Protein AF-A0A6I3KMH6-F1 (afdb_monomer_lite)

Secondary structure (DSSP, 8-state):
---SS-HHHHHHTTT--TTTTTS-HHHHHHHHHHHHHHHHHHHHHHTTTTT-HHHHHHHHHHHHHHHHHHHHHHT--

Sequence (77 aa):
MAPTETVGEQRVRINFNPATSERGGDVADKVREIKQKSAELIDLCEALKPKDPRLASLAQTSYEEAAMWAVKAATAA

Organism: NCBI:txid2665159

pLDDT: mean 89.6, std 12.91, range [47.06, 98.56]

Structure (mmCIF, N/CA/C/O backbone):
data_AF-A0A6I3KMH6-F1
#
_entry.id   AF-A0A6I3KMH6-F1
#
loop_
_atom_site.group_PDB
_atom_site.id
_atom_site.type_symbol
_atom_site.label_atom_id
_atom_site.label_alt_id
_atom_site.label_comp_id
_atom_site.label_asym_id
_atom_site.label_entity_id
_atom_site.label_seq_id
_atom_site.pdbx_PDB_ins_code
_atom_site.Cartn_x
_atom_site.Cartn_y
_atom_site.Cartn_z
_atom_site.occupancy
_atom_site.B_iso_or_equiv
_atom_site.auth_seq_id
_atom_site.auth_comp_id
_atom_site.auth_asym_id
_atom_site.auth_atom_id
_atom_site.pdbx_PDB_model_num
ATOM 1 N N . MET A 1 1 ? -18.207 18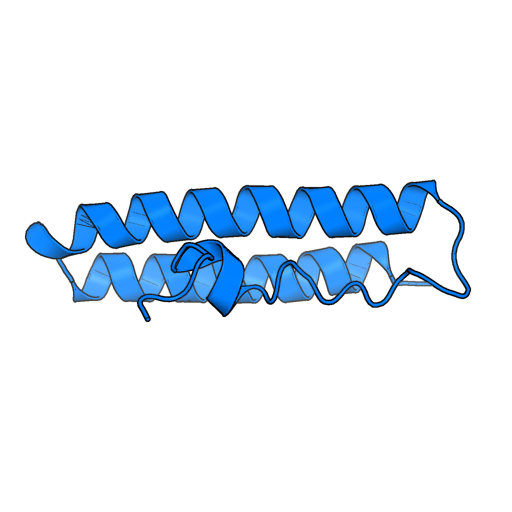.546 -0.762 1.00 47.06 1 MET A N 1
ATOM 2 C CA . MET A 1 1 ? -18.064 17.484 -1.778 1.00 47.06 1 MET A CA 1
ATOM 3 C C . MET A 1 1 ? -17.189 16.423 -1.139 1.00 47.06 1 MET A C 1
ATOM 5 O O . MET A 1 1 ? -16.081 16.768 -0.749 1.00 47.06 1 MET A O 1
ATOM 9 N N . ALA A 1 2 ? -17.712 15.224 -0.870 1.00 51.97 2 ALA A N 1
ATOM 10 C CA . ALA A 1 2 ? -16.866 14.141 -0.366 1.00 51.97 2 ALA A CA 1
ATOM 11 C C . ALA A 1 2 ? -15.801 13.822 -1.432 1.00 51.97 2 ALA A C 1
ATOM 13 O O . ALA A 1 2 ? -16.104 13.978 -2.620 1.00 51.97 2 ALA A O 1
ATOM 14 N N . PRO A 1 3 ? -14.569 13.460 -1.048 1.00 57.94 3 PRO A N 1
ATOM 15 C CA . PRO A 1 3 ? -13.562 13.078 -2.025 1.00 57.94 3 PRO A CA 1
ATOM 16 C C . PRO A 1 3 ? -14.081 11.897 -2.856 1.00 57.94 3 PRO A C 1
ATOM 18 O O . PRO A 1 3 ? -14.677 10.968 -2.317 1.00 57.94 3 PRO A O 1
ATOM 21 N N . THR A 1 4 ? -13.903 11.970 -4.175 1.00 79.81 4 THR A N 1
ATOM 22 C CA . THR A 1 4 ? -14.301 10.919 -5.127 1.00 79.81 4 THR A CA 1
ATOM 23 C C . THR A 1 4 ? -13.471 9.645 -4.963 1.00 79.81 4 THR A C 1
ATOM 25 O O . THR A 1 4 ? -13.889 8.582 -5.404 1.00 79.81 4 THR A O 1
ATOM 28 N N . GLU A 1 5 ? -12.300 9.774 -4.343 1.00 87.75 5 GLU A N 1
ATOM 29 C CA . GLU A 1 5 ? -11.338 8.710 -4.080 1.00 87.75 5 GLU A CA 1
ATOM 30 C C . GLU A 1 5 ? -11.569 8.096 -2.696 1.00 87.75 5 GLU A C 1
ATOM 32 O O . GLU A 1 5 ? -11.895 8.792 -1.728 1.00 87.75 5 GLU A O 1
ATOM 37 N N . THR A 1 6 ? -11.322 6.798 -2.592 1.00 94.44 6 THR A N 1
ATOM 38 C CA . THR A 1 6 ? -11.254 6.054 -1.330 1.00 94.44 6 THR A CA 1
ATOM 39 C C . THR A 1 6 ? -10.099 6.532 -0.436 1.00 94.44 6 THR A C 1
ATOM 41 O O . THR A 1 6 ? -9.204 7.270 -0.863 1.00 94.44 6 THR A O 1
ATOM 44 N N . VAL A 1 7 ? -10.097 6.119 0.837 1.00 94.44 7 VAL A N 1
ATOM 45 C CA . VAL A 1 7 ? -9.021 6.478 1.781 1.00 94.44 7 VAL A CA 1
ATOM 46 C C . VAL A 1 7 ? -7.687 5.906 1.300 1.00 94.44 7 VAL A C 1
ATOM 48 O O . VAL A 1 7 ? -6.664 6.591 1.354 1.00 94.44 7 VAL A O 1
ATOM 51 N N . GLY A 1 8 ? -7.698 4.674 0.794 1.00 94.88 8 GLY A N 1
ATOM 52 C CA . GLY A 1 8 ? -6.546 4.019 0.196 1.00 94.88 8 GLY A CA 1
ATOM 53 C C . GLY A 1 8 ? -5.967 4.794 -0.976 1.00 94.88 8 GLY A C 1
ATOM 54 O O . GLY A 1 8 ? -4.773 5.101 -0.973 1.00 94.88 8 GLY A O 1
ATOM 55 N N . GLU A 1 9 ? -6.807 5.160 -1.944 1.00 95.12 9 GLU A N 1
ATOM 56 C CA . GLU A 1 9 ? -6.399 5.888 -3.153 1.00 95.12 9 GLU A CA 1
ATOM 57 C C . GLU A 1 9 ? -5.764 7.244 -2.832 1.00 95.12 9 GLU A C 1
ATOM 59 O O . GLU A 1 9 ? -4.726 7.597 -3.409 1.00 95.12 9 GLU A O 1
ATOM 64 N N . GLN A 1 10 ? -6.335 7.965 -1.863 1.00 94.44 10 GLN A N 1
ATOM 65 C CA . GLN A 1 10 ? -5.792 9.236 -1.385 1.00 94.44 10 GLN A CA 1
ATOM 66 C C . GLN A 1 10 ? -4.412 9.052 -0.747 1.00 94.44 10 GLN A C 1
ATOM 68 O O . GLN A 1 10 ? -3.477 9.798 -1.054 1.00 94.44 10 GLN A O 1
ATOM 73 N N . ARG A 1 11 ? -4.254 8.040 0.119 1.00 95.19 11 ARG A N 1
ATOM 74 C CA . ARG A 1 11 ? -2.997 7.794 0.846 1.00 95.19 11 ARG A CA 1
ATOM 75 C C . ARG A 1 11 ? -1.851 7.410 -0.085 1.00 95.19 11 ARG A C 1
ATOM 77 O O . ARG A 1 11 ? -0.754 7.943 0.044 1.00 95.19 11 ARG A O 1
ATOM 84 N N . VAL A 1 12 ? -2.100 6.565 -1.085 1.00 94.00 12 VAL A N 1
ATOM 85 C CA . VAL A 1 12 ? -1.056 6.154 -2.050 1.00 94.00 12 VAL A CA 1
ATOM 86 C C . VAL A 1 12 ? -0.893 7.118 -3.231 1.00 94.00 12 VAL A C 1
ATOM 88 O O . VAL A 1 12 ? -0.034 6.901 -4.099 1.00 94.00 12 VAL A O 1
ATOM 91 N N . ARG A 1 13 ? -1.701 8.188 -3.281 1.00 92.38 13 ARG A N 1
ATOM 92 C CA . ARG A 1 13 ? -1.768 9.165 -4.378 1.00 92.38 13 ARG A CA 1
ATOM 93 C C . ARG A 1 13 ? -1.902 8.457 -5.720 1.00 92.38 13 ARG A C 1
ATOM 95 O O . ARG A 1 13 ? -0.981 8.501 -6.545 1.00 92.38 13 ARG A O 1
ATOM 102 N N . ILE A 1 14 ? -3.008 7.743 -5.910 1.00 89.19 14 ILE A N 1
ATOM 103 C CA . ILE A 1 14 ? -3.165 6.819 -7.039 1.00 89.19 14 ILE A CA 1
ATOM 104 C C . ILE A 1 14 ? -3.024 7.495 -8.411 1.00 89.19 14 ILE A C 1
ATOM 106 O O . ILE A 1 14 ? -2.483 6.907 -9.343 1.00 89.19 14 ILE A O 1
ATOM 110 N N . ASN A 1 15 ? -3.397 8.772 -8.497 1.00 86.69 15 ASN A N 1
ATOM 111 C CA . ASN A 1 15 ? -3.301 9.578 -9.712 1.00 86.69 15 ASN A CA 1
ATOM 112 C C . ASN A 1 15 ? -1.895 10.133 -10.008 1.00 86.69 15 ASN A C 1
ATOM 114 O O . ASN A 1 15 ? -1.660 10.681 -11.082 1.00 86.69 15 ASN A O 1
ATOM 118 N N . PHE A 1 16 ? -0.938 9.982 -9.090 1.00 84.94 16 PHE A N 1
ATOM 119 C CA . PHE A 1 16 ? 0.456 10.355 -9.321 1.00 84.94 16 PHE A CA 1
ATOM 120 C C . PHE A 1 16 ? 1.268 9.127 -9.739 1.00 84.94 16 PHE A C 1
ATOM 122 O O . PHE A 1 16 ? 1.501 8.236 -8.919 1.00 84.94 16 PHE A O 1
ATOM 129 N N . ASN A 1 17 ? 1.750 9.091 -10.982 1.00 79.94 17 ASN A N 1
ATOM 130 C CA . ASN A 1 17 ? 2.616 8.020 -11.469 1.00 79.94 17 ASN A CA 1
ATOM 131 C C . ASN A 1 17 ? 4.002 8.575 -11.858 1.00 79.94 17 ASN A C 1
ATOM 133 O O . ASN A 1 17 ? 4.109 9.264 -12.866 1.00 79.94 17 ASN A O 1
ATOM 137 N N . PRO A 1 18 ? 5.071 8.278 -11.094 1.00 78.06 18 PRO A N 1
ATOM 138 C CA . PRO A 1 18 ? 6.420 8.762 -11.395 1.00 78.06 18 PRO A CA 1
ATOM 139 C C . PRO A 1 18 ? 7.074 8.116 -12.631 1.00 78.06 18 PRO A C 1
ATOM 141 O O . PRO A 1 18 ? 8.137 8.564 -13.045 1.00 78.06 18 PRO A O 1
ATOM 144 N N . ALA A 1 19 ? 6.485 7.072 -13.223 1.00 73.19 19 ALA A N 1
ATOM 145 C CA . ALA A 1 19 ? 7.065 6.357 -14.363 1.00 73.19 19 ALA A CA 1
ATOM 146 C C . ALA A 1 19 ? 6.648 6.912 -15.743 1.00 73.19 19 ALA A C 1
ATOM 148 O O . ALA A 1 19 ? 7.122 6.416 -16.759 1.00 73.19 19 ALA A O 1
ATOM 149 N N . THR A 1 20 ? 5.774 7.923 -15.811 1.00 61.62 20 THR A N 1
ATOM 150 C CA . THR A 1 20 ? 5.008 8.263 -17.028 1.00 61.62 20 THR A CA 1
ATOM 151 C C . THR A 1 20 ? 5.772 8.902 -18.190 1.00 61.62 20 THR A C 1
ATOM 153 O O . THR A 1 20 ? 5.165 9.082 -19.241 1.00 61.62 20 THR A O 1
ATOM 156 N N . SER A 1 21 ? 7.051 9.261 -18.056 1.00 55.53 21 SER A N 1
ATOM 157 C CA . SER A 1 21 ? 7.755 10.025 -19.105 1.00 55.53 21 SER A CA 1
ATOM 158 C C . SER A 1 21 ? 9.040 9.403 -19.657 1.00 55.53 21 SER A C 1
ATOM 160 O O . SER A 1 21 ? 9.429 9.761 -20.763 1.00 55.53 21 SER A O 1
ATOM 162 N N . GLU A 1 22 ? 9.702 8.482 -18.948 1.00 57.53 22 GLU A N 1
ATOM 163 C CA . GLU A 1 22 ? 11.083 8.079 -19.300 1.00 57.53 22 GLU A CA 1
ATOM 164 C C . GLU A 1 22 ? 11.331 6.563 -19.290 1.00 57.53 22 GLU A C 1
ATOM 166 O O . GLU A 1 22 ? 12.311 6.087 -19.859 1.00 57.53 22 GLU A O 1
ATOM 171 N N . ARG A 1 23 ? 10.440 5.779 -18.671 1.00 59.25 23 ARG A N 1
ATOM 172 C CA . ARG A 1 23 ? 10.544 4.317 -18.573 1.00 59.25 23 ARG A CA 1
ATOM 173 C C . ARG A 1 23 ? 9.296 3.728 -19.214 1.00 59.25 23 ARG A C 1
ATOM 175 O O . ARG A 1 23 ? 8.202 4.185 -18.913 1.00 59.25 23 ARG A O 1
ATOM 182 N N . GLY A 1 24 ? 9.469 2.785 -20.139 1.00 66.50 24 GLY A N 1
ATOM 183 C CA . GLY A 1 24 ? 8.401 2.278 -21.012 1.00 66.50 24 GLY A CA 1
ATOM 184 C C . GLY A 1 24 ? 7.116 1.825 -20.299 1.00 66.50 24 GLY A C 1
ATOM 185 O O . GLY A 1 24 ? 7.087 1.641 -19.081 1.00 66.50 24 GLY A O 1
ATOM 186 N N . GLY A 1 25 ? 6.055 1.615 -21.091 1.00 77.06 25 GLY A N 1
ATOM 187 C CA . GLY A 1 25 ? 4.687 1.344 -20.616 1.00 77.06 25 GLY A CA 1
ATOM 188 C C . GLY A 1 25 ? 4.580 0.276 -19.521 1.00 77.06 25 GLY A C 1
ATOM 189 O O . GLY A 1 25 ? 3.889 0.496 -18.531 1.00 77.06 25 GLY A O 1
ATOM 190 N N . ASP A 1 26 ? 5.368 -0.799 -19.608 1.00 84.31 26 ASP A N 1
ATOM 191 C CA . ASP A 1 26 ? 5.348 -1.900 -18.633 1.00 84.31 26 ASP A CA 1
ATOM 192 C C . ASP A 1 26 ? 5.687 -1.469 -17.192 1.00 84.31 26 ASP A C 1
ATOM 194 O O . ASP A 1 26 ? 5.189 -2.047 -16.223 1.00 84.31 26 ASP A O 1
ATOM 198 N N . VAL A 1 27 ? 6.563 -0.470 -17.018 1.00 87.50 27 VAL A N 1
ATOM 199 C CA . VAL A 1 27 ? 6.927 0.045 -15.684 1.00 87.50 27 VAL A CA 1
ATOM 200 C C . VAL A 1 27 ? 5.802 0.914 -15.135 1.00 87.50 27 VAL A C 1
ATOM 202 O O . VAL A 1 27 ? 5.460 0.810 -13.955 1.00 87.50 27 VAL A O 1
ATOM 205 N N . ALA A 1 28 ? 5.197 1.741 -15.988 1.00 87.94 28 ALA A N 1
ATOM 206 C CA . ALA A 1 28 ? 4.066 2.576 -15.610 1.00 87.94 28 ALA A CA 1
ATOM 207 C C . ALA A 1 28 ? 2.856 1.737 -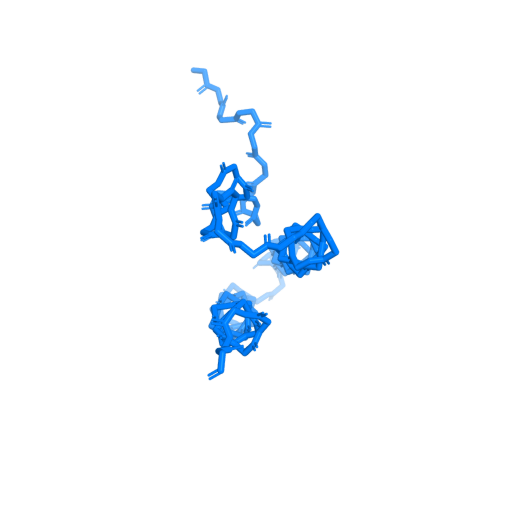15.181 1.00 87.94 28 ALA A C 1
ATOM 209 O O . ALA A 1 28 ? 2.221 2.076 -14.177 1.00 87.94 28 ALA A O 1
ATOM 210 N N . ASP A 1 29 ? 2.599 0.625 -15.871 1.00 89.88 29 ASP A N 1
ATOM 211 C CA . ASP A 1 29 ? 1.524 -0.310 -15.539 1.00 89.88 29 ASP A CA 1
ATOM 212 C C . ASP A 1 29 ? 1.768 -1.002 -14.194 1.00 89.88 29 ASP A C 1
ATOM 214 O O . ASP A 1 29 ? 0.880 -1.020 -13.340 1.00 89.88 29 ASP A O 1
ATOM 218 N N . LYS A 1 30 ? 2.997 -1.469 -13.930 1.00 91.88 30 LYS A N 1
ATOM 219 C CA . LYS A 1 30 ? 3.364 -2.057 -12.627 1.00 91.88 30 LYS A CA 1
ATOM 220 C C . LYS A 1 30 ? 3.219 -1.066 -11.476 1.00 91.88 30 LYS A C 1
ATOM 222 O O . LYS A 1 30 ? 2.704 -1.422 -10.419 1.00 91.88 30 LYS A O 1
ATOM 227 N N . VAL A 1 31 ? 3.653 0.183 -11.659 1.00 93.31 31 VAL A N 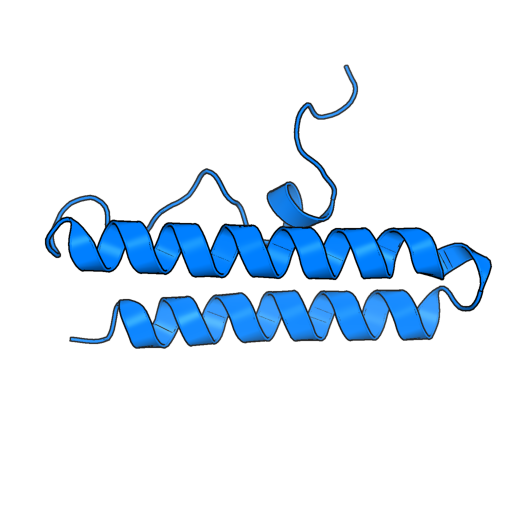1
ATOM 228 C CA . VAL A 1 31 ? 3.498 1.233 -10.637 1.00 93.31 31 VAL A CA 1
ATOM 229 C C . VAL A 1 31 ? 2.021 1.501 -10.349 1.00 93.31 31 VAL A C 1
ATOM 231 O O . VAL A 1 31 ? 1.642 1.647 -9.183 1.00 93.31 31 VAL A O 1
ATOM 234 N N . ARG A 1 32 ? 1.180 1.528 -11.389 1.00 93.00 32 ARG A N 1
ATOM 235 C CA . ARG A 1 32 ? -0.271 1.669 -11.239 1.00 93.00 32 ARG A CA 1
ATOM 236 C C . ARG A 1 32 ? -0.872 0.485 -10.481 1.00 93.00 32 ARG A C 1
ATOM 238 O O . ARG A 1 32 ? -1.645 0.702 -9.552 1.00 93.00 32 ARG A O 1
ATOM 245 N N . GLU A 1 33 ? -0.486 -0.740 -10.827 1.00 95.19 33 GLU A N 1
ATOM 246 C CA . GLU A 1 33 ? -0.967 -1.958 -10.168 1.00 95.19 33 GLU A CA 1
ATOM 247 C C . GLU A 1 33 ? -0.587 -2.000 -8.680 1.00 95.19 33 GLU A C 1
ATOM 249 O O . GLU A 1 33 ? -1.442 -2.272 -7.836 1.00 95.19 33 GLU A O 1
ATOM 254 N N . ILE A 1 34 ? 0.669 -1.677 -8.344 1.00 96.00 34 ILE A N 1
ATOM 255 C CA . ILE A 1 34 ? 1.148 -1.602 -6.954 1.00 96.00 34 ILE A CA 1
ATOM 256 C C . ILE A 1 34 ? 0.284 -0.630 -6.149 1.00 96.00 34 ILE A C 1
ATOM 258 O O . ILE A 1 34 ? -0.218 -0.983 -5.084 1.00 96.00 34 ILE A O 1
ATOM 262 N N . LYS A 1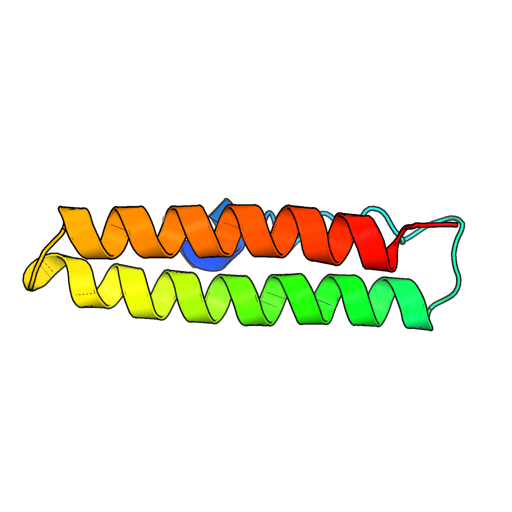 35 ? 0.078 0.586 -6.667 1.00 95.56 35 LYS A N 1
ATOM 263 C CA . LYS A 1 35 ? -0.725 1.609 -5.988 1.00 95.56 35 LYS A CA 1
ATOM 264 C C . LYS A 1 35 ? -2.174 1.166 -5.804 1.00 95.56 35 LYS A C 1
ATOM 266 O O . LYS A 1 35 ? -2.694 1.309 -4.704 1.00 95.56 35 LYS A O 1
ATOM 271 N N . GLN A 1 36 ? -2.795 0.593 -6.834 1.00 96.50 36 GLN A N 1
ATOM 272 C CA . GLN A 1 36 ? -4.177 0.111 -6.770 1.00 96.50 36 GLN A CA 1
ATOM 273 C C . GLN A 1 36 ? -4.351 -0.963 -5.687 1.00 96.50 36 GLN A C 1
ATOM 275 O O . GLN A 1 36 ? -5.200 -0.829 -4.809 1.00 96.50 36 GLN A O 1
ATOM 280 N N . LYS A 1 37 ? -3.490 -1.985 -5.678 1.00 97.81 37 LYS A N 1
ATOM 281 C CA . LYS A 1 37 ? -3.566 -3.068 -4.686 1.00 97.81 37 LYS A CA 1
ATOM 282 C C . LYS A 1 37 ? -3.301 -2.579 -3.264 1.00 97.81 37 LYS A C 1
ATOM 284 O O . LYS A 1 37 ? -3.959 -3.015 -2.323 1.00 97.81 37 LYS A O 1
ATOM 289 N N . SER A 1 38 ? -2.350 -1.664 -3.088 1.00 98.06 38 SER A N 1
ATOM 290 C CA . SER A 1 38 ? -2.087 -1.063 -1.779 1.00 98.06 38 SER A CA 1
ATOM 291 C C . SER A 1 38 ? -3.249 -0.195 -1.291 1.00 98.06 38 SER A C 1
ATOM 293 O O . SER A 1 38 ? -3.555 -0.241 -0.102 1.00 98.06 38 SER A O 1
ATOM 295 N N . ALA A 1 39 ? -3.919 0.549 -2.178 1.00 97.81 39 ALA A N 1
ATOM 296 C CA . ALA A 1 39 ? -5.125 1.302 -1.837 1.00 97.81 39 ALA A CA 1
ATOM 297 C C . ALA A 1 39 ? -6.241 0.375 -1.331 1.00 97.81 39 ALA A C 1
ATOM 299 O O . ALA A 1 39 ? -6.751 0.579 -0.233 1.00 97.81 39 ALA A O 1
ATOM 300 N N . GLU A 1 40 ? -6.527 -0.705 -2.060 1.00 98.00 40 GLU A N 1
ATOM 301 C CA . GLU A 1 40 ? -7.544 -1.691 -1.674 1.00 98.00 40 GLU A CA 1
ATOM 302 C C . GLU A 1 40 ? -7.256 -2.319 -0.300 1.00 98.00 40 GLU A C 1
ATOM 304 O O . GLU A 1 40 ? -8.151 -2.454 0.535 1.00 98.00 40 GLU A O 1
ATOM 309 N N . LEU A 1 41 ? -5.992 -2.654 -0.017 1.00 98.44 41 LEU A N 1
ATOM 310 C CA . LEU A 1 41 ? -5.581 -3.164 1.296 1.00 98.44 41 LEU A CA 1
ATOM 311 C C . LEU A 1 41 ? -5.764 -2.122 2.412 1.00 98.44 41 LEU A C 1
ATOM 313 O O . LEU A 1 41 ? -6.172 -2.471 3.524 1.00 98.44 41 LEU A O 1
ATOM 317 N N . ILE A 1 42 ? -5.493 -0.845 2.133 1.00 98.31 42 ILE A N 1
ATOM 318 C CA . ILE A 1 42 ? -5.709 0.254 3.083 1.00 98.31 42 ILE A CA 1
ATOM 319 C C . ILE A 1 42 ? -7.202 0.450 3.370 1.00 98.31 42 ILE A C 1
ATOM 321 O O . ILE A 1 42 ? -7.560 0.649 4.535 1.00 98.31 42 ILE A O 1
ATOM 325 N N . ASP A 1 43 ? -8.067 0.354 2.360 1.00 98.19 43 ASP A N 1
ATOM 326 C CA . ASP A 1 43 ? -9.521 0.466 2.526 1.00 98.19 43 ASP A CA 1
ATOM 327 C C . ASP A 1 43 ? -10.097 -0.706 3.324 1.00 98.19 43 ASP A C 1
ATOM 329 O O . ASP A 1 43 ? -10.925 -0.509 4.218 1.00 98.19 43 ASP A O 1
ATOM 333 N N . LEU A 1 44 ? -9.599 -1.924 3.084 1.00 98.31 44 LEU A N 1
ATOM 334 C CA . LEU A 1 44 ? -9.929 -3.078 3.921 1.00 98.31 44 LEU A CA 1
ATOM 335 C C . LEU A 1 44 ? -9.541 -2.830 5.384 1.00 98.31 44 LEU A C 1
ATOM 337 O O . LEU A 1 44 ? -10.322 -3.136 6.284 1.00 98.31 44 LEU A O 1
ATOM 341 N N . CYS A 1 45 ? -8.373 -2.234 5.642 1.00 98.19 45 CYS A N 1
ATOM 342 C CA . CYS A 1 45 ? -7.974 -1.862 6.999 1.00 98.19 45 CYS A CA 1
ATOM 343 C C . CYS A 1 45 ? -8.836 -0.729 7.578 1.00 98.19 45 CYS A C 1
ATOM 345 O O . CYS A 1 45 ? -9.130 -0.750 8.772 1.00 98.19 45 CYS A O 1
ATOM 347 N N . GLU A 1 46 ? -9.281 0.232 6.763 1.00 97.75 46 GLU A N 1
ATOM 348 C CA . GLU A 1 46 ? -10.173 1.316 7.202 1.00 97.75 46 GLU A CA 1
ATOM 349 C C . GLU A 1 46 ? -11.475 0.743 7.766 1.00 97.75 46 GLU A C 1
ATOM 351 O O . GLU A 1 46 ? -11.899 1.107 8.865 1.00 97.75 46 GLU A O 1
ATOM 356 N N . ALA A 1 47 ? -12.053 -0.242 7.073 1.00 97.81 47 ALA A N 1
ATOM 357 C CA . ALA A 1 47 ? -13.256 -0.942 7.511 1.00 97.81 47 ALA A CA 1
ATOM 358 C C . ALA A 1 47 ? -13.073 -1.727 8.828 1.00 97.81 47 ALA A C 1
ATOM 360 O O . ALA A 1 47 ? -14.059 -2.069 9.484 1.00 97.81 47 ALA A O 1
ATOM 361 N N . LEU A 1 48 ? -11.831 -2.002 9.250 1.00 97.88 48 LEU A N 1
ATOM 362 C CA . LEU A 1 48 ? -11.514 -2.676 10.514 1.00 97.88 48 LEU A CA 1
ATOM 363 C C . LEU A 1 48 ? -11.362 -1.716 11.704 1.00 97.88 48 LEU A C 1
ATOM 365 O O . LEU A 1 48 ? -11.315 -2.188 12.844 1.00 97.88 48 LEU A O 1
ATOM 369 N N . LYS A 1 49 ? -11.350 -0.391 11.491 1.00 97.00 49 LYS A N 1
ATOM 370 C CA . LYS A 1 49 ? -11.237 0.592 12.584 1.00 97.00 49 LYS A CA 1
ATOM 371 C C . LYS A 1 49 ? -12.290 0.454 13.694 1.00 97.00 49 LYS A C 1
ATOM 373 O O . LYS A 1 49 ? -11.914 0.667 14.844 1.00 97.00 49 LYS A O 1
ATOM 378 N N . PRO A 1 50 ? -13.557 0.065 13.432 1.00 98.25 50 PRO A N 1
ATOM 379 C CA . PRO A 1 50 ? -14.526 -0.181 14.502 1.00 98.25 50 PRO A CA 1
ATOM 380 C C . PRO A 1 50 ? -14.145 -1.327 15.452 1.00 98.25 50 PRO A C 1
ATOM 382 O O . PRO A 1 50 ? -14.667 -1.381 16.561 1.00 98.25 50 PRO A O 1
ATOM 385 N N . LYS A 1 51 ? -13.263 -2.250 15.033 1.00 97.69 51 LYS A N 1
ATOM 386 C CA . LYS A 1 51 ? -12.770 -3.349 15.879 1.00 97.69 51 LYS A CA 1
ATOM 387 C C . LYS A 1 51 ? -11.568 -2.925 16.715 1.00 97.69 51 LYS A C 1
ATOM 389 O O . LYS A 1 51 ? -11.561 -3.132 17.921 1.00 97.69 51 LYS A O 1
ATOM 394 N N . ASP A 1 52 ? -10.557 -2.352 16.067 1.00 98.19 52 ASP A N 1
ATOM 395 C CA . ASP A 1 52 ? -9.393 -1.765 16.730 1.00 98.19 52 ASP A CA 1
ATOM 396 C C . ASP A 1 52 ? -8.805 -0.663 15.831 1.00 98.19 52 ASP A C 1
ATOM 398 O O . ASP A 1 52 ? -8.152 -0.960 14.821 1.00 98.19 52 ASP A O 1
ATOM 402 N N . PRO A 1 53 ? -9.011 0.621 16.169 1.00 98.00 53 PRO A N 1
ATOM 403 C CA . PRO A 1 53 ? -8.564 1.721 15.326 1.00 98.00 53 PRO A CA 1
ATOM 404 C C . PRO A 1 53 ? -7.039 1.854 15.292 1.00 98.00 53 PRO A C 1
ATOM 406 O O . PRO A 1 53 ? -6.489 2.338 14.298 1.00 98.00 53 PRO A O 1
ATOM 409 N N . ARG A 1 54 ? -6.335 1.418 16.345 1.00 98.31 54 ARG A N 1
ATOM 410 C CA . ARG A 1 54 ? -4.876 1.524 16.434 1.00 98.31 54 ARG A CA 1
ATOM 411 C C . ARG A 1 54 ? -4.217 0.493 15.528 1.00 98.31 54 ARG A C 1
ATOM 413 O O . ARG A 1 54 ? -3.335 0.854 14.752 1.00 98.31 54 ARG A O 1
ATOM 420 N N . LEU A 1 55 ? -4.647 -0.767 15.600 1.00 98.50 55 LEU A N 1
ATOM 421 C CA . LEU A 1 55 ? -4.108 -1.835 14.753 1.00 98.50 55 LEU A CA 1
ATOM 422 C C . LEU A 1 55 ? -4.415 -1.592 13.273 1.00 98.50 55 LEU A C 1
ATOM 424 O O . LEU A 1 55 ? -3.516 -1.722 12.444 1.00 98.50 55 LEU A O 1
ATOM 428 N N . ALA A 1 56 ? -5.640 -1.161 12.953 1.00 98.38 56 ALA A N 1
ATOM 429 C CA . ALA A 1 56 ? -6.014 -0.766 11.597 1.00 98.38 56 ALA A CA 1
ATOM 430 C C . ALA A 1 56 ? -5.100 0.347 11.058 1.00 98.38 56 ALA A C 1
ATOM 432 O O . ALA A 1 56 ? -4.538 0.214 9.974 1.00 98.38 56 ALA A O 1
ATOM 433 N N . SER A 1 57 ? -4.884 1.413 11.837 1.00 98.06 5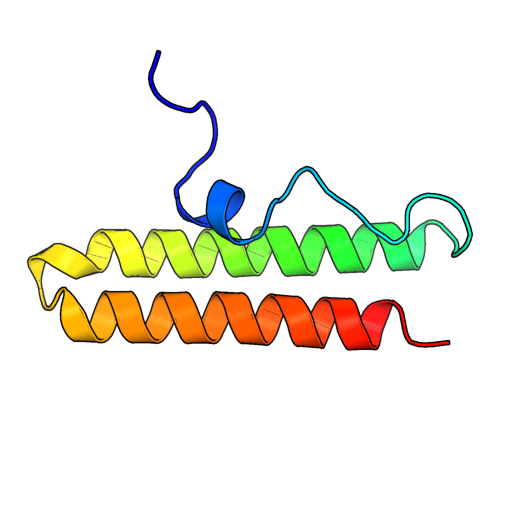7 SER A N 1
ATOM 434 C CA . SER A 1 57 ? -4.042 2.541 11.413 1.00 98.06 57 SER A CA 1
ATOM 435 C C . SER A 1 57 ? -2.576 2.143 11.212 1.00 98.06 57 SER A C 1
ATOM 437 O O . SER A 1 57 ? -1.941 2.617 10.271 1.00 98.06 57 SER A O 1
ATOM 439 N N . LEU A 1 58 ? -2.039 1.254 12.058 1.00 98.56 58 LEU A N 1
ATOM 440 C CA . LEU A 1 58 ? -0.687 0.712 11.887 1.00 98.56 58 LEU A CA 1
ATOM 441 C C . LEU A 1 58 ? -0.561 -0.081 10.582 1.00 98.56 58 LEU A C 1
ATOM 443 O O . LEU A 1 58 ? 0.362 0.173 9.812 1.00 98.56 58 LEU A O 1
ATOM 447 N N . ALA A 1 59 ? -1.508 -0.982 10.302 1.00 98.38 59 ALA A N 1
ATOM 448 C CA . ALA A 1 59 ? -1.508 -1.771 9.072 1.00 98.38 59 ALA A CA 1
ATOM 449 C C . ALA A 1 59 ? -1.579 -0.882 7.821 1.00 98.38 59 ALA A C 1
ATOM 451 O O . ALA A 1 59 ? -0.805 -1.074 6.885 1.00 98.38 59 ALA A O 1
ATOM 452 N N . GLN A 1 60 ? -2.441 0.139 7.826 1.00 98.44 60 GLN A N 1
ATOM 453 C CA . GLN A 1 60 ? -2.529 1.085 6.712 1.00 98.44 60 GLN A CA 1
ATOM 454 C C . GLN A 1 60 ? -1.203 1.809 6.452 1.00 98.44 60 GLN A C 1
ATOM 456 O O . GLN A 1 60 ? -0.789 1.932 5.303 1.00 98.44 60 GLN A O 1
ATOM 461 N N . THR A 1 61 ? -0.523 2.270 7.507 1.00 98.19 61 THR A N 1
ATOM 462 C CA . THR A 1 61 ? 0.788 2.927 7.381 1.00 98.19 61 THR A CA 1
ATOM 463 C C . THR A 1 61 ? 1.842 1.974 6.826 1.00 98.19 61 THR A C 1
ATOM 465 O O . THR A 1 61 ? 2.607 2.365 5.949 1.00 98.19 61 THR A O 1
ATOM 468 N N . SER A 1 62 ? 1.847 0.709 7.256 1.00 98.44 62 SER A N 1
ATOM 469 C CA . SER A 1 62 ? 2.750 -0.301 6.696 1.00 98.44 62 SER A CA 1
ATOM 470 C C . SER A 1 62 ? 2.476 -0.583 5.215 1.00 98.44 62 SER A C 1
ATOM 472 O O . SER A 1 62 ? 3.424 -0.738 4.449 1.00 98.44 62 SER A O 1
ATOM 474 N N . TYR A 1 63 ? 1.212 -0.613 4.777 1.00 98.44 63 TYR A N 1
ATOM 475 C CA . TYR A 1 63 ? 0.881 -0.760 3.355 1.00 98.44 63 TYR A CA 1
ATOM 476 C C . TYR A 1 63 ? 1.280 0.460 2.523 1.00 98.44 63 TYR A C 1
ATOM 478 O O . TYR A 1 63 ? 1.777 0.291 1.411 1.00 98.44 63 TYR A O 1
ATOM 486 N N . GLU A 1 64 ? 1.105 1.670 3.053 1.00 97.69 64 GLU A N 1
ATOM 487 C CA . GLU A 1 64 ? 1.544 2.907 2.400 1.00 97.69 64 GLU A CA 1
ATOM 488 C C . GLU A 1 64 ? 3.071 2.938 2.227 1.00 97.69 64 GLU A C 1
ATOM 490 O O . GLU A 1 64 ? 3.578 3.232 1.142 1.00 97.69 64 GLU A O 1
ATOM 495 N N . GLU A 1 65 ? 3.813 2.559 3.269 1.00 97.94 65 GLU A N 1
ATOM 496 C CA . GLU A 1 65 ? 5.269 2.451 3.214 1.00 97.94 65 GLU A CA 1
ATOM 497 C C . GLU A 1 65 ? 5.722 1.369 2.220 1.00 97.94 65 GLU A C 1
ATOM 499 O O . GLU A 1 65 ? 6.578 1.625 1.367 1.00 97.94 65 GLU A O 1
ATOM 504 N N . ALA A 1 66 ? 5.113 0.180 2.268 1.00 97.75 66 ALA A N 1
ATOM 505 C CA . ALA A 1 66 ? 5.405 -0.900 1.330 1.00 97.75 66 ALA A CA 1
ATOM 506 C C . ALA A 1 66 ? 5.135 -0.478 -0.124 1.00 97.75 66 ALA A C 1
ATOM 508 O O . ALA A 1 66 ? 5.958 -0.752 -0.999 1.00 97.75 66 ALA A O 1
ATOM 509 N N . ALA A 1 67 ? 4.038 0.244 -0.382 1.00 96.88 67 ALA A N 1
ATOM 510 C CA . ALA A 1 67 ? 3.723 0.791 -1.700 1.00 96.88 67 ALA A CA 1
ATOM 511 C C . ALA A 1 67 ? 4.821 1.747 -2.186 1.00 96.88 67 ALA A C 1
ATOM 513 O O . ALA A 1 67 ? 5.273 1.646 -3.328 1.00 96.88 67 ALA A O 1
ATOM 514 N N . MET A 1 68 ? 5.296 2.647 -1.317 1.00 95.06 68 MET A N 1
ATOM 515 C CA . MET A 1 68 ? 6.374 3.580 -1.650 1.00 95.06 68 MET A CA 1
ATOM 516 C C . MET A 1 68 ? 7.666 2.844 -2.025 1.00 95.06 68 MET A C 1
ATOM 518 O O . MET A 1 68 ? 8.303 3.195 -3.021 1.00 95.06 68 MET A O 1
ATOM 522 N N . TRP A 1 69 ? 8.065 1.832 -1.252 1.00 97.19 69 TRP A N 1
ATOM 523 C CA . TRP A 1 69 ? 9.269 1.051 -1.540 1.00 97.19 69 TRP A CA 1
ATOM 524 C C . TRP A 1 69 ? 9.124 0.182 -2.791 1.00 97.19 69 TRP A C 1
ATOM 526 O O . TRP A 1 69 ? 10.072 0.090 -3.568 1.00 97.19 69 TRP A O 1
ATOM 536 N N . ALA A 1 70 ? 7.946 -0.391 -3.037 1.00 95.56 70 ALA A N 1
ATOM 537 C CA . ALA A 1 70 ? 7.671 -1.187 -4.229 1.00 95.56 70 ALA A CA 1
ATOM 538 C C . ALA A 1 70 ? 7.679 -0.333 -5.508 1.00 95.56 70 ALA A C 1
ATOM 540 O O . ALA A 1 70 ? 8.321 -0.717 -6.484 1.00 95.56 70 ALA A O 1
ATOM 541 N N . VAL A 1 71 ? 7.060 0.857 -5.495 1.00 94.00 71 VAL A N 1
ATOM 542 C CA . VAL A 1 71 ? 7.209 1.848 -6.582 1.00 94.00 71 VAL A CA 1
ATOM 543 C C . VAL A 1 71 ? 8.678 2.232 -6.726 1.00 94.00 71 VAL A C 1
ATOM 545 O O . VAL A 1 71 ? 9.207 2.222 -7.833 1.00 94.00 71 VAL A O 1
ATOM 548 N N . LYS A 1 72 ? 9.332 2.462 -5.580 1.00 93.00 72 LYS A N 1
ATOM 549 C CA . LYS A 1 72 ? 10.772 2.639 -5.372 1.00 93.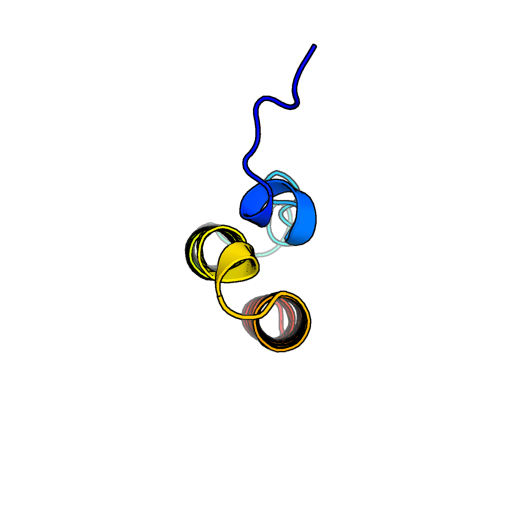00 72 LYS A CA 1
ATOM 550 C C . LYS A 1 72 ? 11.597 1.737 -6.307 1.00 93.00 72 LYS A C 1
ATOM 552 O O . LYS A 1 72 ? 12.337 2.184 -7.181 1.00 93.00 72 LYS A O 1
ATOM 557 N N . ALA A 1 73 ? 11.388 0.438 -6.097 1.00 93.00 73 ALA A N 1
ATOM 558 C CA . ALA A 1 73 ? 12.030 -0.674 -6.781 1.00 93.00 73 ALA A CA 1
ATOM 559 C C . ALA A 1 73 ? 11.586 -0.835 -8.243 1.00 93.00 73 ALA A C 1
ATOM 561 O O . ALA A 1 73 ? 12.426 -1.068 -9.104 1.00 93.00 73 ALA A O 1
ATOM 562 N N . ALA A 1 74 ? 10.294 -0.676 -8.551 1.00 90.62 74 ALA A N 1
ATOM 563 C CA . ALA A 1 74 ? 9.788 -0.743 -9.925 1.00 90.62 74 ALA A CA 1
ATOM 564 C C . ALA A 1 74 ? 10.395 0.355 -10.815 1.00 90.62 74 ALA A C 1
ATOM 566 O O . ALA A 1 74 ? 10.607 0.149 -12.007 1.00 90.62 74 ALA A O 1
ATOM 567 N N . THR A 1 75 ? 10.706 1.509 -10.221 1.00 90.00 75 THR A N 1
ATOM 568 C CA . THR A 1 75 ? 11.409 2.625 -10.859 1.00 90.00 75 THR A CA 1
ATOM 569 C C . THR A 1 75 ? 12.885 2.699 -10.466 1.00 90.00 75 THR A C 1
ATOM 571 O O . THR A 1 75 ? 13.500 3.757 -10.594 1.00 90.00 75 THR A O 1
ATOM 574 N N . ALA A 1 76 ? 13.485 1.620 -9.969 1.00 86.12 76 ALA A N 1
ATOM 575 C CA . ALA A 1 76 ? 14.938 1.537 -9.883 1.00 86.12 76 ALA A CA 1
ATOM 576 C C . ALA A 1 76 ? 15.475 1.258 -11.298 1.00 86.12 76 ALA A C 1
ATOM 578 O O . ALA A 1 76 ? 14.896 0.461 -12.033 1.00 86.12 76 ALA A O 1
ATOM 579 N N . ALA A 1 77 ? 16.474 2.027 -11.735 1.00 65.25 77 ALA A N 1
ATOM 580 C CA . ALA A 1 77 ? 17.220 1.777 -12.973 1.00 65.25 77 ALA A CA 1
ATOM 581 C C . ALA A 1 77 ? 18.539 1.111 -12.588 1.00 65.25 77 ALA A C 1
ATOM 583 O O . ALA A 1 77 ? 19.120 1.582 -11.582 1.00 65.25 77 ALA A O 1
#

Radius of gyration: 13.51 Å; chains: 1; bounding box: 35×21×38 Å

Foldseek 3Di:
DPDPDAPLCVLLVLVDFPCPPDHDPVLSVQLNVLSVVLSVQLNVLVVCCVVPVVVSVVSNVVSSVVSVVSNVVSPDD

InterPro domains:
  IPR056098 Acb2/Tad1, hairpin domain [PF24729] (10-75)